Protein AF-A0A3B9SPL8-F1 (afdb_monomer_lite)

Sequence (81 aa):
CDGKRIYLEHAAEEIVRAVTPYLDKPLVYKTQEWRGKERVTGEAVAEPGTMEHFSALVLHYLPFRAGVRVACVWPRADEDD

pLDDT: mean 80.94, std 16.78, range [39.69, 97.25]

Foldseek 3Di:
DPDDPDDDPCVVVLLCVLQVVLQQAKDKDWDWDDDDPDIDIDIDIDHHPDPVSVVCSQPPCQVPPSVHHDDDDDPPPPPDD

Radius of gyration: 17.14 Å; chains: 1; bounding box: 47×37×43 Å

Secondary structure (DSSP, 8-state):
--------TTHHHHHHHHHGGGTSS-EEEEEEEEETTEEEEEEEEEPTTSHHHHHHIIIIITTTTS-PPP---PPP-----

Structure (mmCIF, N/CA/C/O backbone):
data_AF-A0A3B9SPL8-F1
#
_entry.id   AF-A0A3B9SPL8-F1
#
loop_
_atom_site.group_PDB
_atom_site.id
_atom_site.type_symbol
_atom_site.label_atom_id
_atom_site.label_alt_id
_atom_site.label_comp_id
_atom_site.label_asym_id
_atom_site.label_entity_id
_atom_site.label_seq_id
_atom_site.pdbx_PDB_ins_code
_atom_site.Cartn_x
_atom_site.Cartn_y
_atom_site.Cartn_z
_atom_site.occupancy
_atom_site.B_iso_or_equiv
_atom_site.auth_seq_id
_atom_site.auth_comp_id
_atom_site.auth_asym_id
_atom_site.auth_atom_id
_atom_site.pdbx_PDB_model_num
ATOM 1 N N . CYS A 1 1 ? 15.784 -26.002 -3.416 1.00 39.69 1 CYS A N 1
ATOM 2 C CA . CYS A 1 1 ? 15.579 -25.077 -4.546 1.00 39.69 1 CYS A CA 1
ATOM 3 C C . CYS A 1 1 ? 16.740 -24.097 -4.580 1.00 39.69 1 CYS A C 1
ATOM 5 O O . CYS A 1 1 ? 16.804 -23.230 -3.717 1.00 39.69 1 CYS A O 1
ATOM 7 N N . ASP A 1 2 ? 17.665 -24.278 -5.520 1.00 45.38 2 ASP A N 1
ATOM 8 C CA . ASP A 1 2 ? 18.779 -23.361 -5.783 1.00 45.38 2 ASP A CA 1
ATOM 9 C C . ASP A 1 2 ? 18.216 -22.063 -6.381 1.00 45.38 2 ASP A C 1
ATOM 11 O O . ASP A 1 2 ? 17.988 -21.947 -7.585 1.00 45.38 2 ASP A O 1
ATOM 15 N N . GLY A 1 3 ? 17.841 -21.125 -5.510 1.00 46.03 3 GLY A N 1
ATOM 16 C CA . GLY A 1 3 ? 17.172 -19.882 -5.881 1.00 46.03 3 GLY A CA 1
ATOM 17 C C . GLY A 1 3 ? 18.121 -18.926 -6.595 1.00 46.03 3 GLY A C 1
ATOM 18 O O . GLY A 1 3 ? 18.604 -17.972 -5.987 1.00 46.03 3 GLY A O 1
ATOM 19 N N . LYS A 1 4 ? 18.383 -19.164 -7.886 1.00 48.62 4 LYS A N 1
ATOM 20 C CA . LYS A 1 4 ? 19.039 -18.181 -8.754 1.00 48.62 4 LYS A CA 1
ATOM 21 C C . LYS A 1 4 ? 18.225 -16.889 -8.725 1.00 48.62 4 LYS A C 1
ATOM 23 O O . LYS A 1 4 ? 17.057 -16.871 -9.109 1.00 48.62 4 LYS A O 1
ATOM 28 N N . ARG A 1 5 ? 18.849 -15.806 -8.260 1.00 53.47 5 ARG A N 1
ATOM 29 C CA . ARG A 1 5 ? 18.289 -14.457 -8.361 1.00 53.47 5 ARG A CA 1
ATOM 30 C C . ARG A 1 5 ? 18.350 -14.051 -9.831 1.00 53.47 5 ARG A C 1
ATOM 32 O O . ARG A 1 5 ? 19.424 -13.756 -10.344 1.00 53.47 5 ARG A O 1
ATOM 39 N N . ILE A 1 6 ? 17.214 -14.129 -10.514 1.00 57.09 6 ILE A N 1
ATOM 40 C CA . ILE A 1 6 ? 17.061 -13.628 -11.879 1.00 57.09 6 ILE A CA 1
ATOM 41 C C . ILE A 1 6 ? 16.769 -12.136 -11.753 1.00 57.09 6 ILE A C 1
ATOM 43 O O . ILE A 1 6 ? 15.742 -11.749 -11.198 1.00 57.09 6 ILE A O 1
ATOM 47 N N . TYR A 1 7 ? 17.699 -11.312 -12.221 1.00 57.84 7 TYR A N 1
ATOM 48 C CA . TYR A 1 7 ? 17.509 -9.872 -12.328 1.00 57.84 7 TYR A CA 1
ATOM 49 C C . TYR A 1 7 ? 17.022 -9.596 -13.750 1.00 57.84 7 TYR A C 1
ATOM 51 O O . TYR A 1 7 ? 17.745 -9.860 -14.707 1.00 57.84 7 TYR A O 1
ATOM 59 N N . LEU A 1 8 ? 15.767 -9.168 -13.887 1.00 58.50 8 LEU A N 1
ATOM 60 C CA . LEU A 1 8 ? 15.160 -8.876 -15.186 1.00 58.50 8 LEU A CA 1
ATOM 61 C C . LEU A 1 8 ? 15.676 -7.521 -15.694 1.00 58.50 8 LEU A C 1
ATOM 63 O O . LEU A 1 8 ? 15.678 -6.549 -14.939 1.00 58.50 8 LEU A O 1
ATOM 67 N N . GLU A 1 9 ? 16.077 -7.447 -16.966 1.00 61.44 9 GLU A N 1
ATOM 68 C CA . GLU A 1 9 ? 16.563 -6.214 -17.620 1.00 61.44 9 GLU A CA 1
ATOM 69 C C . GLU A 1 9 ? 15.540 -5.061 -17.558 1.00 61.44 9 GLU A C 1
ATOM 71 O O . GLU A 1 9 ? 15.927 -3.899 -17.471 1.00 61.44 9 GLU A O 1
ATOM 76 N N . HIS A 1 10 ? 14.242 -5.383 -17.498 1.00 62.72 10 HIS A N 1
ATOM 77 C CA . HIS A 1 10 ? 13.132 -4.422 -17.418 1.00 62.72 10 HIS A CA 1
ATOM 78 C C . HIS A 1 10 ? 12.465 -4.355 -16.035 1.00 62.72 10 HIS A C 1
ATOM 80 O O . HIS A 1 10 ? 11.380 -3.788 -15.899 1.00 62.72 10 HIS A O 1
ATOM 86 N N . ALA A 1 11 ? 13.108 -4.892 -14.989 1.00 72.88 11 ALA A N 1
ATOM 87 C CA . ALA A 1 11 ? 12.513 -4.988 -13.654 1.00 72.88 11 ALA A CA 1
ATOM 88 C C . ALA A 1 11 ? 11.993 -3.637 -13.133 1.00 72.88 11 ALA A C 1
ATOM 90 O O . ALA A 1 11 ? 10.951 -3.585 -12.487 1.00 72.88 11 ALA A O 1
ATOM 91 N N . ALA A 1 12 ? 12.693 -2.537 -13.428 1.00 78.56 12 ALA A N 1
ATOM 92 C CA . ALA A 1 12 ? 12.277 -1.204 -13.002 1.00 78.56 12 ALA A CA 1
ATOM 93 C C . ALA A 1 12 ? 10.959 -0.764 -13.661 1.00 78.56 12 ALA A C 1
ATOM 95 O O . ALA A 1 12 ? 10.063 -0.286 -12.971 1.00 78.56 12 ALA A O 1
ATOM 96 N N . GLU A 1 13 ? 10.809 -0.959 -14.973 1.00 83.75 13 GLU A N 1
ATOM 97 C CA . GLU A 1 13 ? 9.586 -0.599 -15.700 1.00 83.75 13 GLU A CA 1
ATOM 98 C C . GLU A 1 13 ? 8.398 -1.467 -15.268 1.00 83.75 13 GLU A C 1
ATOM 100 O O . GLU A 1 13 ? 7.283 -0.966 -15.112 1.00 83.75 13 GLU A O 1
ATOM 105 N N . GLU A 1 14 ? 8.637 -2.758 -15.029 1.00 83.50 14 GLU A N 1
ATOM 106 C CA . GLU A 1 14 ? 7.622 -3.685 -14.525 1.00 83.50 14 GLU A CA 1
ATOM 107 C C . GLU A 1 14 ? 7.168 -3.316 -13.108 1.00 83.50 14 GLU A C 1
ATOM 109 O O . GLU A 1 14 ? 5.966 -3.286 -12.838 1.00 83.50 14 GLU A O 1
ATOM 114 N N . ILE A 1 15 ? 8.106 -2.955 -12.224 1.00 84.81 15 ILE A N 1
ATOM 115 C CA . ILE A 1 15 ? 7.790 -2.455 -10.880 1.00 84.81 15 ILE A CA 1
ATOM 116 C C . ILE A 1 15 ? 6.973 -1.168 -10.981 1.00 84.81 15 ILE A C 1
ATOM 118 O O . ILE A 1 15 ? 5.923 -1.077 -10.351 1.00 84.81 15 ILE A O 1
ATOM 122 N N . VAL A 1 16 ? 7.396 -0.193 -11.791 1.00 87.25 16 VAL A N 1
ATOM 123 C CA . VAL A 1 16 ? 6.647 1.061 -11.967 1.00 87.25 16 VAL A CA 1
ATOM 124 C C . VAL A 1 16 ? 5.219 0.763 -12.417 1.00 87.25 16 VAL A C 1
ATOM 126 O O . VAL A 1 16 ? 4.278 1.181 -11.749 1.00 87.25 16 VAL A O 1
ATOM 129 N N . ARG A 1 17 ? 5.031 -0.049 -13.465 1.00 88.69 17 ARG A N 1
ATOM 130 C CA . ARG A 1 17 ? 3.693 -0.435 -13.949 1.00 88.69 17 ARG A CA 1
ATOM 131 C C . ARG A 1 17 ? 2.844 -1.126 -12.882 1.00 88.69 17 ARG A C 1
ATOM 133 O O . ARG A 1 17 ? 1.640 -0.886 -12.832 1.00 88.69 17 ARG A O 1
ATOM 140 N N . ALA A 1 18 ? 3.445 -1.967 -12.043 1.00 87.94 18 ALA A N 1
ATOM 141 C CA . ALA A 1 18 ? 2.736 -2.661 -10.974 1.00 87.94 18 ALA A CA 1
ATOM 142 C C . ALA A 1 18 ? 2.342 -1.722 -9.820 1.00 87.94 18 ALA A C 1
ATOM 144 O O . ALA A 1 18 ? 1.295 -1.917 -9.205 1.00 87.94 18 ALA A O 1
ATOM 145 N N . VAL A 1 19 ? 3.152 -0.700 -9.526 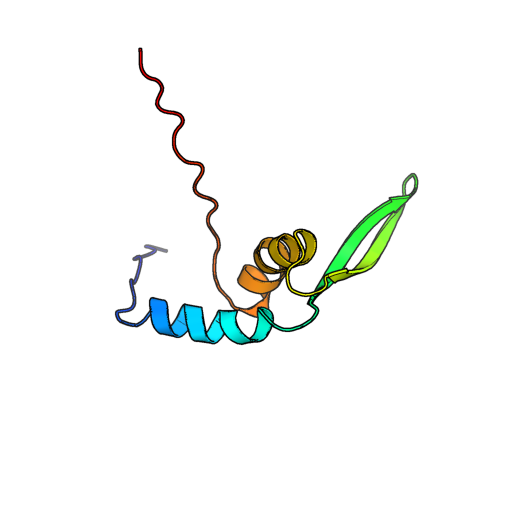1.00 89.12 19 VAL A N 1
ATOM 146 C CA . VAL A 1 19 ? 2.942 0.213 -8.391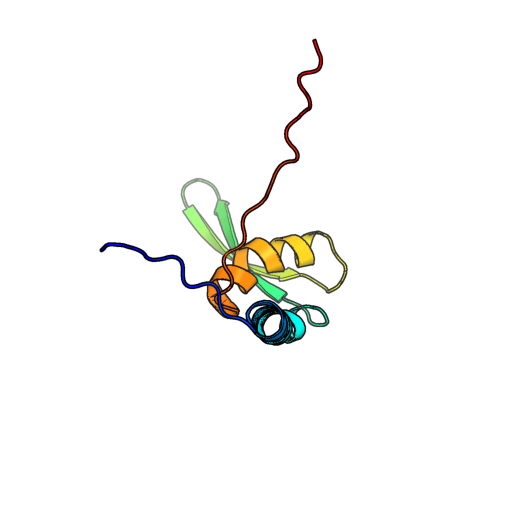 1.00 89.12 19 VAL A CA 1
ATOM 147 C C . VAL A 1 19 ? 2.070 1.418 -8.742 1.00 89.12 19 VAL A C 1
ATOM 149 O O . VAL A 1 19 ? 1.206 1.776 -7.940 1.00 89.12 19 VAL A O 1
ATOM 152 N N . THR A 1 20 ? 2.244 2.019 -9.925 1.00 92.56 20 THR A N 1
ATOM 153 C CA . THR A 1 20 ? 1.538 3.241 -10.358 1.00 92.56 20 THR A CA 1
ATOM 154 C C . THR A 1 20 ? 0.027 3.224 -10.086 1.00 92.56 20 THR A C 1
ATOM 156 O O . THR A 1 20 ? -0.476 4.220 -9.570 1.00 92.56 20 THR A O 1
ATOM 159 N N . PRO A 1 21 ? -0.722 2.123 -10.309 1.00 93.38 21 PRO A N 1
ATOM 160 C CA . PRO A 1 21 ? -2.162 2.099 -10.059 1.00 93.38 21 PRO A CA 1
ATOM 161 C C . PRO A 1 21 ? -2.579 2.344 -8.604 1.00 93.38 21 PRO A C 1
ATOM 163 O O . PRO A 1 21 ? -3.775 2.481 -8.353 1.00 93.38 21 PRO A O 1
ATOM 166 N N . TYR A 1 22 ? -1.655 2.303 -7.642 1.00 93.12 22 TYR A N 1
ATOM 167 C CA . TYR A 1 22 ? -1.924 2.431 -6.208 1.00 93.12 22 TYR A CA 1
ATOM 168 C C . TYR A 1 22 ? -1.449 3.763 -5.612 1.00 93.12 22 TYR A C 1
ATOM 170 O O . TYR A 1 22 ? -1.690 4.003 -4.432 1.00 93.12 22 TYR A O 1
ATOM 178 N N . LEU A 1 23 ? -0.797 4.620 -6.403 1.00 92.44 23 LEU A N 1
ATOM 179 C CA . LEU A 1 23 ? -0.232 5.880 -5.915 1.00 92.44 23 LEU A CA 1
ATOM 180 C C . LEU A 1 23 ? -1.299 6.967 -5.732 1.00 92.44 23 LEU A C 1
ATOM 182 O O . LEU A 1 23 ? -1.316 7.633 -4.704 1.00 92.44 23 LEU A O 1
ATOM 186 N N . ASP A 1 24 ? -2.229 7.086 -6.680 1.00 93.38 24 ASP A N 1
ATOM 187 C CA . ASP A 1 24 ? -3.165 8.221 -6.751 1.00 93.38 24 ASP A CA 1
ATOM 188 C C . ASP A 1 24 ? -4.603 7.875 -6.333 1.00 93.38 24 ASP A C 1
ATOM 190 O O . ASP A 1 24 ? -5.540 8.617 -6.624 1.00 93.38 24 ASP A O 1
ATOM 194 N N . LYS A 1 25 ? -4.813 6.729 -5.672 1.00 93.62 25 LYS A N 1
ATOM 195 C CA . LYS A 1 25 ? -6.145 6.292 -5.228 1.00 93.62 25 LYS A CA 1
ATOM 196 C C . LYS A 1 25 ? -6.173 5.888 -3.755 1.00 93.62 25 LYS A C 1
ATOM 198 O O . LYS A 1 25 ? -5.156 5.393 -3.257 1.00 93.62 25 LYS A O 1
ATOM 203 N N . PRO A 1 26 ? -7.329 6.028 -3.082 1.00 96.75 26 PRO A N 1
ATOM 204 C CA . PRO A 1 26 ? -7.511 5.507 -1.736 1.00 96.75 26 PRO A CA 1
ATOM 205 C C . PRO A 1 26 ? -7.226 4.006 -1.669 1.00 96.75 26 PRO A C 1
ATOM 207 O O . PRO A 1 26 ? -7.598 3.240 -2.567 1.00 96.75 26 PRO A O 1
ATOM 210 N N . LEU A 1 27 ? -6.566 3.582 -0.593 1.00 96.31 27 LEU A N 1
ATOM 211 C CA . LEU A 1 27 ? -6.192 2.191 -0.365 1.00 96.31 27 LEU A CA 1
ATOM 212 C C . LEU A 1 27 ? -6.999 1.615 0.789 1.00 96.31 27 LEU A C 1
ATOM 214 O O . LEU A 1 27 ? -6.879 2.054 1.927 1.00 96.31 27 LEU A O 1
ATOM 218 N N . VAL A 1 28 ? -7.786 0.581 0.499 1.00 96.25 28 VAL A N 1
ATOM 219 C CA . VAL A 1 28 ? -8.524 -0.166 1.525 1.00 96.25 28 VAL A CA 1
ATOM 220 C C . VAL A 1 28 ? -7.672 -1.326 2.020 1.00 96.25 28 VAL A C 1
ATOM 222 O O . VAL A 1 28 ? -7.198 -2.129 1.208 1.00 96.25 28 VAL A O 1
ATOM 225 N N . TYR A 1 29 ? -7.474 -1.444 3.328 1.00 92.81 29 TYR A N 1
ATOM 226 C CA . TYR A 1 29 ? -6.707 -2.536 3.925 1.00 92.81 29 TYR A CA 1
ATOM 227 C C . TYR A 1 29 ? -7.364 -3.068 5.196 1.00 92.81 29 TYR A C 1
ATOM 229 O O . TYR A 1 29 ? -8.142 -2.388 5.863 1.00 92.81 29 TYR A O 1
ATOM 237 N N . LYS A 1 30 ? -7.064 -4.332 5.512 1.00 91.50 30 LYS A N 1
ATOM 238 C CA . LYS A 1 30 ? -7.604 -4.992 6.700 1.00 91.50 30 LYS A CA 1
ATOM 239 C C . LYS A 1 30 ? -6.819 -4.574 7.932 1.00 91.50 30 LYS A C 1
ATOM 241 O O . LYS A 1 30 ? -5.595 -4.693 7.950 1.00 91.50 30 LYS A O 1
ATOM 246 N N . THR A 1 31 ? -7.534 -4.185 8.974 1.00 91.62 31 THR A N 1
ATOM 247 C CA . THR A 1 31 ? -6.978 -3.922 10.300 1.00 91.62 31 THR A CA 1
ATOM 248 C C . THR A 1 31 ? -7.340 -5.058 11.248 1.00 91.62 31 THR A C 1
ATOM 250 O O . THR A 1 31 ? -8.332 -5.768 11.058 1.00 91.62 31 THR A O 1
ATOM 253 N N . GLN A 1 32 ? -6.509 -5.270 12.263 1.00 91.19 32 GLN A N 1
ATOM 254 C CA . GLN A 1 32 ? -6.809 -6.192 13.353 1.00 91.19 32 GLN A CA 1
ATOM 255 C C . GLN A 1 32 ? -6.634 -5.452 14.669 1.00 91.19 32 GLN A C 1
ATOM 257 O O . GLN A 1 32 ? -5.558 -4.933 14.951 1.00 91.19 32 GLN A O 1
ATOM 262 N N . GLU A 1 33 ? -7.692 -5.431 15.466 1.00 90.25 33 GLU A N 1
ATOM 263 C CA . GLU A 1 33 ? -7.703 -4.831 16.793 1.00 90.25 33 GLU A CA 1
ATOM 264 C C . GLU A 1 33 ? -8.120 -5.892 17.811 1.00 90.25 33 GLU A C 1
ATOM 266 O O . GLU A 1 33 ? -9.027 -6.694 17.572 1.00 90.25 33 GLU A O 1
ATOM 271 N N . TRP A 1 34 ? -7.446 -5.916 18.957 1.00 89.31 34 TRP A N 1
ATOM 272 C CA . TRP A 1 34 ? -7.845 -6.759 20.077 1.00 89.31 34 TRP A CA 1
ATOM 273 C C . TRP A 1 34 ? -8.803 -5.985 20.978 1.00 89.31 34 TRP A C 1
ATOM 275 O O . TRP A 1 34 ? -8.433 -4.960 21.546 1.00 89.31 34 TRP A O 1
ATOM 285 N N . ARG A 1 35 ? -10.025 -6.498 21.149 1.00 88.12 35 ARG A N 1
ATOM 286 C CA . ARG A 1 35 ? -11.002 -5.986 22.116 1.00 88.12 35 ARG A CA 1
ATOM 287 C C . ARG A 1 35 ? -11.159 -7.001 23.240 1.00 88.12 35 ARG A C 1
ATOM 289 O O . ARG A 1 35 ? -11.909 -7.970 23.148 1.00 88.12 35 ARG A O 1
ATOM 296 N N . GLY A 1 36 ? -10.382 -6.809 24.305 1.00 89.81 36 GLY A N 1
ATOM 297 C CA . GLY A 1 36 ? -10.277 -7.782 25.391 1.00 89.81 36 GLY A CA 1
ATOM 298 C C . GLY A 1 36 ? -9.596 -9.069 24.918 1.00 89.81 36 GLY A C 1
ATOM 299 O O . GLY A 1 36 ? -8.426 -9.046 24.549 1.00 89.81 36 GLY A O 1
ATOM 300 N N . LYS A 1 37 ? -10.319 -10.195 24.942 1.00 91.25 37 LYS A N 1
ATOM 301 C CA . LYS A 1 37 ? -9.816 -11.505 24.474 1.00 91.25 37 LYS A CA 1
ATOM 302 C C . LYS A 1 37 ? -10.231 -11.843 23.041 1.00 91.25 37 LYS A C 1
ATOM 304 O O . LYS A 1 37 ? -9.846 -12.892 22.533 1.00 91.25 37 LYS A O 1
ATOM 309 N N . GLU A 1 38 ? -11.018 -10.984 22.402 1.00 90.69 38 GLU A N 1
ATOM 310 C CA . GLU A 1 38 ? -11.499 -11.195 21.042 1.00 90.69 38 GLU A CA 1
ATOM 311 C C . GLU A 1 38 ? -10.671 -10.380 20.048 1.00 90.69 38 GLU A C 1
ATOM 313 O O . GLU A 1 38 ? -10.352 -9.212 20.285 1.00 90.69 38 GLU A O 1
ATOM 318 N N 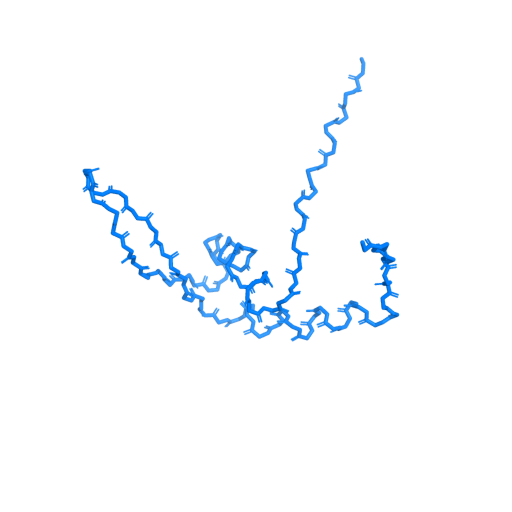. ARG A 1 39 ? -10.325 -11.007 18.920 1.00 90.38 39 ARG A N 1
ATOM 319 C CA . ARG A 1 39 ? -9.670 -10.331 17.802 1.00 90.38 39 ARG A CA 1
ATOM 320 C C . ARG A 1 39 ? -10.722 -9.907 16.787 1.00 90.38 39 ARG A C 1
ATOM 322 O O . ARG A 1 39 ? -11.303 -10.754 16.112 1.00 90.38 39 ARG A O 1
ATOM 329 N N . VAL A 1 40 ? -10.904 -8.602 16.640 1.00 92.94 40 VAL A N 1
ATOM 330 C CA . VAL A 1 40 ? -11.838 -8.004 15.688 1.00 92.94 40 VAL A CA 1
ATOM 331 C C . VAL A 1 40 ? -11.071 -7.620 14.426 1.00 92.94 40 VAL A C 1
ATOM 333 O O . VAL A 1 40 ? -10.008 -7.004 14.491 1.00 92.94 40 VAL A O 1
ATOM 336 N N . THR A 1 41 ? -11.592 -8.021 13.265 1.00 92.62 41 THR A N 1
ATOM 337 C CA . THR A 1 41 ? -11.043 -7.615 11.963 1.00 92.62 41 THR A CA 1
ATOM 338 C C . THR A 1 41 ? -11.894 -6.484 11.408 1.00 92.62 41 THR A C 1
ATOM 340 O O . THR A 1 41 ? -13.115 -6.617 11.354 1.00 92.62 41 THR A O 1
ATOM 343 N N . GLY A 1 42 ? -11.252 -5.393 11.004 1.00 92.50 42 GLY A N 1
ATOM 344 C CA . GLY A 1 42 ? -11.894 -4.244 10.376 1.00 92.50 42 GLY A CA 1
ATOM 345 C C . GLY A 1 42 ? -11.307 -3.945 9.003 1.00 92.50 42 GLY A C 1
ATOM 346 O O . GLY A 1 42 ? -10.371 -4.605 8.542 1.00 92.50 42 GLY A O 1
ATOM 347 N N . GLU A 1 43 ? -11.859 -2.924 8.362 1.00 94.81 43 GLU A N 1
ATOM 348 C CA . GLU A 1 43 ? -11.307 -2.317 7.155 1.00 94.81 43 GLU A CA 1
ATOM 349 C C . GLU A 1 43 ? -11.036 -0.840 7.437 1.00 94.81 43 GLU A C 1
ATOM 351 O O . GLU A 1 43 ? -11.842 -0.167 8.079 1.00 94.81 43 GLU A O 1
ATOM 356 N N . ALA A 1 44 ? -9.887 -0.356 6.979 1.00 94.00 44 ALA A N 1
ATOM 357 C CA . ALA A 1 44 ? -9.512 1.050 7.002 1.00 94.00 44 ALA A CA 1
ATOM 358 C C . ALA A 1 44 ? -9.260 1.532 5.573 1.00 94.00 44 ALA A C 1
ATOM 360 O O . ALA A 1 44 ? -8.899 0.741 4.694 1.00 94.00 44 ALA A O 1
ATOM 361 N N . VAL A 1 45 ? -9.463 2.829 5.352 1.00 96.75 45 VAL A N 1
ATOM 362 C CA . VAL A 1 45 ? -9.234 3.496 4.070 1.00 96.75 45 VAL A CA 1
ATOM 363 C C . VAL A 1 45 ? -8.150 4.539 4.279 1.00 96.75 45 VAL A C 1
ATOM 365 O O . VAL A 1 45 ? -8.336 5.454 5.073 1.00 96.75 45 VAL A O 1
ATOM 368 N N . ALA A 1 46 ? -7.037 4.388 3.567 1.00 96.38 46 ALA A N 1
ATOM 369 C CA . ALA A 1 46 ? -5.935 5.335 3.591 1.00 96.38 46 ALA A CA 1
ATOM 370 C C . ALA A 1 46 ? -5.993 6.252 2.366 1.00 96.38 46 ALA A C 1
ATOM 372 O O . ALA A 1 46 ? -5.934 5.777 1.226 1.00 96.38 46 ALA A O 1
ATOM 373 N N . GLU A 1 47 ? -6.077 7.559 2.601 1.00 97.25 47 GLU A N 1
ATOM 374 C CA . GLU A 1 47 ? -6.179 8.569 1.543 1.00 97.25 47 GLU A CA 1
ATOM 375 C C . GLU A 1 47 ? -4.810 8.903 0.921 1.00 97.25 47 GLU A C 1
ATOM 377 O O . GLU A 1 47 ? -3.823 9.008 1.659 1.00 97.25 47 GLU A O 1
ATOM 382 N N . PRO A 1 48 ? -4.720 9.117 -0.408 1.00 96.19 48 PRO A N 1
ATOM 383 C CA . PRO A 1 48 ? -3.467 9.438 -1.093 1.00 96.19 48 PRO A CA 1
ATOM 384 C C . PRO A 1 48 ? -2.690 10.592 -0.457 1.00 96.19 48 PRO A C 1
ATOM 386 O O . PRO A 1 48 ? -3.262 11.586 -0.014 1.00 96.19 48 PRO A O 1
ATOM 389 N N . GLY A 1 49 ? -1.362 10.468 -0.433 1.00 92.00 49 GLY A N 1
ATOM 390 C CA . GLY A 1 49 ? -0.464 11.501 0.099 1.00 92.00 49 GLY A CA 1
ATOM 391 C C . GLY A 1 49 ? -0.343 11.530 1.627 1.00 92.00 49 GLY A C 1
ATOM 392 O O . GLY A 1 49 ? 0.440 12.316 2.157 1.00 92.00 49 GLY A O 1
ATOM 393 N N . THR A 1 50 ? -1.065 10.669 2.349 1.00 94.94 50 THR A N 1
ATOM 394 C CA . THR A 1 50 ? -0.921 10.519 3.803 1.00 94.94 50 THR A CA 1
ATOM 395 C C . THR A 1 50 ? 0.167 9.507 4.174 1.00 94.94 50 THR A C 1
ATOM 397 O O . THR A 1 50 ? 0.516 8.610 3.403 1.00 94.94 50 THR A O 1
ATOM 400 N N . MET A 1 51 ? 0.687 9.606 5.401 1.00 93.44 51 MET A N 1
ATOM 401 C CA . MET A 1 51 ? 1.620 8.605 5.934 1.00 93.44 51 MET A CA 1
ATOM 402 C C . MET A 1 51 ? 0.969 7.219 6.042 1.00 93.44 51 MET A C 1
ATOM 404 O O . MET A 1 51 ? 1.619 6.210 5.781 1.00 93.44 51 MET A O 1
ATOM 408 N N . GLU A 1 52 ? -0.324 7.171 6.367 1.00 94.44 52 GLU A N 1
ATOM 409 C CA . GLU A 1 52 ? -1.097 5.930 6.406 1.00 94.44 52 GLU A CA 1
ATOM 410 C C . GLU A 1 52 ? -1.191 5.285 5.021 1.00 94.44 52 GLU A C 1
ATOM 412 O O . GLU A 1 52 ? -1.029 4.073 4.899 1.00 94.44 52 GLU A O 1
ATOM 417 N N . HIS A 1 53 ? -1.359 6.083 3.962 1.00 95.62 53 HIS A N 1
ATOM 418 C CA . HIS A 1 53 ? -1.366 5.582 2.585 1.00 95.62 53 HIS A CA 1
ATOM 419 C C . HIS A 1 53 ? -0.025 4.992 2.189 1.00 95.62 53 HIS A C 1
ATOM 421 O O . HIS A 1 53 ? 0.009 3.882 1.661 1.00 95.62 53 HIS A O 1
ATOM 427 N N . PHE A 1 54 ? 1.079 5.648 2.547 1.00 91.75 54 PHE A N 1
ATOM 428 C CA . PHE A 1 54 ? 2.410 5.077 2.356 1.00 91.75 54 PHE A CA 1
ATOM 429 C C . PHE A 1 54 ? 2.579 3.745 3.106 1.00 91.75 54 PHE A C 1
ATOM 431 O O . PHE A 1 54 ? 3.028 2.754 2.525 1.00 91.75 54 PHE A O 1
ATOM 438 N N . SER A 1 55 ? 2.179 3.682 4.378 1.00 92.06 55 SER A N 1
ATOM 439 C CA . SER A 1 55 ? 2.235 2.444 5.162 1.00 92.06 55 SER A CA 1
ATOM 440 C C . SER A 1 55 ? 1.359 1.342 4.563 1.00 92.06 55 SER A C 1
ATOM 442 O O . SER A 1 55 ? 1.815 0.205 4.428 1.00 92.06 55 SER A O 1
ATOM 444 N N . ALA A 1 56 ? 0.134 1.664 4.146 1.00 93.75 56 ALA A N 1
ATOM 445 C CA . ALA A 1 56 ? -0.781 0.717 3.522 1.00 93.75 56 ALA A CA 1
ATOM 446 C C . ALA A 1 56 ? -0.247 0.212 2.176 1.00 93.75 56 ALA A C 1
ATOM 448 O O . ALA A 1 56 ? -0.326 -0.985 1.881 1.00 93.75 56 ALA A O 1
ATOM 449 N N . LEU A 1 57 ? 0.357 1.102 1.387 1.00 92.31 57 LEU A N 1
ATOM 450 C CA . LEU A 1 57 ? 1.012 0.763 0.136 1.00 92.31 57 LEU A CA 1
ATOM 451 C C . LEU A 1 57 ? 2.116 -0.272 0.380 1.00 92.31 57 LEU A C 1
ATOM 453 O O . LEU A 1 57 ? 2.067 -1.366 -0.182 1.00 92.31 57 LEU A O 1
ATOM 457 N N . VAL A 1 58 ? 3.060 0.034 1.272 1.00 90.62 58 VAL A N 1
ATOM 458 C CA . VAL A 1 58 ? 4.229 -0.810 1.561 1.00 90.62 58 VAL A CA 1
ATOM 459 C C . VAL A 1 58 ? 3.852 -2.152 2.188 1.00 90.62 58 VAL A C 1
ATOM 461 O O . VAL A 1 58 ? 4.384 -3.186 1.786 1.00 90.62 58 VAL A O 1
ATOM 464 N N . LEU A 1 59 ? 2.943 -2.154 3.164 1.00 89.44 59 LEU A N 1
ATOM 465 C CA . LEU A 1 59 ? 2.656 -3.338 3.977 1.00 89.44 59 LEU A CA 1
ATOM 466 C C . LEU A 1 59 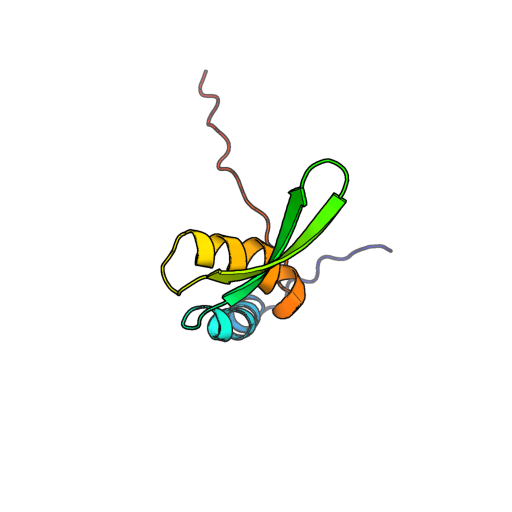? 1.568 -4.232 3.382 1.00 89.44 59 LEU A C 1
ATOM 468 O O . LEU A 1 59 ? 1.599 -5.445 3.591 1.00 89.44 59 LEU A O 1
ATOM 472 N N . HIS A 1 60 ? 0.606 -3.663 2.652 1.00 90.06 60 HIS A N 1
ATOM 473 C CA . HIS A 1 60 ? -0.582 -4.398 2.212 1.00 90.06 60 HIS A CA 1
ATOM 474 C C . HIS A 1 60 ? -0.711 -4.506 0.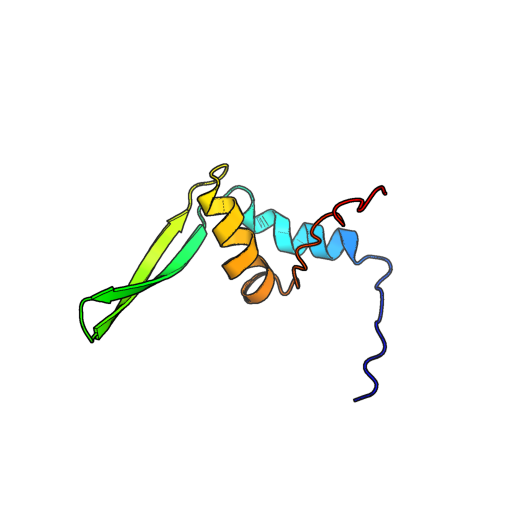693 1.00 90.06 60 HIS A C 1
ATOM 476 O O . HIS A 1 60 ? -1.200 -5.522 0.203 1.00 90.06 60 HIS A O 1
ATOM 482 N N . TYR A 1 61 ? -0.277 -3.503 -0.069 1.00 91.38 61 TYR A N 1
ATOM 483 C CA . TYR A 1 61 ? -0.506 -3.490 -1.516 1.00 91.38 61 TYR A CA 1
ATOM 484 C C . TYR A 1 61 ? 0.690 -3.992 -2.312 1.00 91.38 61 TYR A C 1
ATOM 486 O O . TYR A 1 61 ? 0.526 -4.895 -3.128 1.00 91.38 61 TYR A O 1
ATOM 494 N N . LEU A 1 62 ? 1.893 -3.484 -2.058 1.00 89.25 62 LEU A N 1
ATOM 495 C CA . LEU A 1 62 ? 3.089 -3.913 -2.779 1.00 89.25 62 LEU A CA 1
ATOM 496 C C . LEU A 1 62 ? 3.306 -5.437 -2.713 1.00 89.25 62 LEU A C 1
ATOM 498 O O . LEU A 1 62 ? 3.327 -6.064 -3.774 1.00 89.25 62 LEU A O 1
ATOM 502 N N . PRO A 1 63 ? 3.345 -6.078 -1.529 1.00 86.25 63 PRO A N 1
ATOM 503 C CA . PRO A 1 63 ? 3.591 -7.516 -1.446 1.00 86.25 63 PRO A CA 1
ATOM 504 C C . PRO A 1 63 ? 2.419 -8.377 -1.933 1.00 86.25 63 PRO A C 1
ATOM 506 O O . PRO A 1 63 ? 2.646 -9.383 -2.602 1.00 86.25 63 PRO A O 1
ATOM 509 N N . PHE A 1 64 ? 1.173 -8.013 -1.606 1.00 87.31 64 PHE A N 1
ATOM 510 C CA . PHE A 1 64 ? 0.018 -8.904 -1.802 1.00 87.31 64 PHE A CA 1
ATOM 511 C C . PHE A 1 64 ? -0.830 -8.588 -3.038 1.00 87.31 64 PHE A C 1
ATOM 513 O O . PHE A 1 64 ? -1.578 -9.451 -3.490 1.00 87.31 64 PHE A O 1
ATOM 520 N N . ARG A 1 65 ? -0.754 -7.364 -3.576 1.00 86.50 65 ARG A N 1
ATOM 521 C CA . ARG A 1 65 ? -1.534 -6.925 -4.747 1.00 86.50 65 ARG A CA 1
ATOM 522 C C . ARG A 1 65 ? -0.646 -6.684 -5.966 1.00 86.50 65 ARG A C 1
ATOM 524 O O . ARG A 1 65 ? -1.016 -7.109 -7.052 1.00 86.50 65 ARG A O 1
ATOM 531 N N . ALA A 1 66 ? 0.509 -6.043 -5.781 1.00 84.88 66 ALA A N 1
ATOM 532 C CA . ALA A 1 66 ? 1.445 -5.736 -6.864 1.00 84.88 66 ALA A CA 1
ATOM 533 C C . ALA A 1 66 ? 2.502 -6.836 -7.091 1.00 84.88 66 ALA A C 1
ATOM 535 O O . ALA A 1 66 ? 3.208 -6.800 -8.092 1.00 84.88 66 ALA A O 1
ATOM 536 N N . GLY A 1 67 ? 2.638 -7.801 -6.171 1.00 82.44 67 GLY A N 1
ATOM 537 C CA . GLY A 1 67 ? 3.653 -8.859 -6.258 1.00 82.44 67 GLY A CA 1
ATOM 538 C C . GLY A 1 67 ? 5.093 -8.360 -6.077 1.00 82.44 67 GLY A C 1
ATOM 539 O O . GLY A 1 67 ? 6.043 -9.057 -6.428 1.00 82.44 67 GLY A O 1
ATOM 540 N N . VAL A 1 68 ? 5.267 -7.160 -5.519 1.00 82.25 68 VAL A N 1
ATOM 541 C CA . VAL A 1 68 ? 6.560 -6.510 -5.300 1.00 82.25 68 VAL A CA 1
ATOM 542 C C . VAL A 1 68 ? 7.010 -6.756 -3.863 1.00 82.25 68 VAL A C 1
ATOM 544 O O . VAL A 1 68 ? 6.361 -6.335 -2.905 1.00 82.25 68 VAL A O 1
ATOM 547 N N . ARG A 1 69 ? 8.158 -7.420 -3.686 1.00 79.44 69 ARG A N 1
ATOM 548 C CA . ARG A 1 69 ? 8.783 -7.551 -2.363 1.00 79.44 69 ARG A CA 1
ATOM 549 C C . ARG A 1 69 ? 9.461 -6.238 -1.989 1.00 79.44 69 ARG A C 1
ATOM 551 O O . ARG A 1 69 ? 10.358 -5.785 -2.692 1.00 79.44 69 ARG A O 1
ATOM 558 N N . VAL A 1 70 ? 9.070 -5.679 -0.850 1.00 76.06 70 VAL A N 1
ATOM 559 C CA . VAL A 1 70 ? 9.709 -4.496 -0.271 1.00 76.06 70 VAL A CA 1
ATOM 560 C C . VAL A 1 70 ? 10.722 -4.951 0.773 1.00 76.06 70 VAL A C 1
ATOM 562 O O . VAL A 1 70 ? 10.399 -5.757 1.646 1.00 76.06 70 VAL A O 1
ATOM 565 N N . ALA A 1 71 ? 11.947 -4.443 0.685 1.00 75.62 71 ALA A N 1
ATOM 566 C CA . ALA A 1 71 ? 12.940 -4.554 1.743 1.00 75.62 71 ALA A CA 1
ATOM 567 C C . ALA A 1 71 ? 13.211 -3.147 2.277 1.00 75.62 71 ALA A C 1
ATOM 569 O O . ALA A 1 71 ? 13.690 -2.289 1.538 1.00 75.62 71 ALA A O 1
ATOM 570 N N . CYS A 1 72 ? 12.891 -2.904 3.548 1.00 63.34 72 CYS A N 1
AT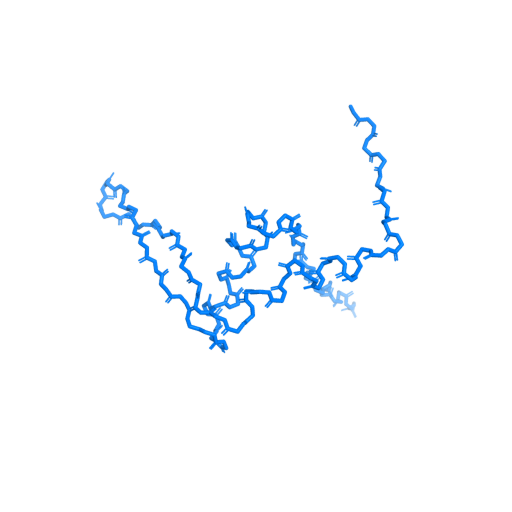OM 571 C CA . CYS A 1 72 ? 13.290 -1.670 4.210 1.00 63.34 72 CYS A CA 1
ATOM 572 C C . CYS A 1 72 ? 14.797 -1.736 4.460 1.00 63.34 72 CYS A C 1
ATOM 574 O O . CYS A 1 72 ? 15.259 -2.529 5.280 1.00 63.34 72 CYS A O 1
ATOM 576 N N . VAL A 1 73 ? 15.564 -0.928 3.732 1.00 66.31 73 VAL A N 1
ATOM 577 C CA . VAL A 1 73 ? 16.987 -0.743 4.006 1.00 66.31 73 VAL A CA 1
ATOM 578 C C . VAL A 1 73 ? 17.090 0.379 5.027 1.00 66.31 73 VAL A C 1
ATOM 580 O O . VAL A 1 73 ? 16.847 1.538 4.699 1.00 66.31 73 VAL A O 1
ATOM 583 N N . TRP A 1 74 ? 17.405 0.032 6.274 1.00 46.75 74 TRP A N 1
ATOM 584 C CA . TRP A 1 74 ? 17.855 1.039 7.226 1.00 46.75 74 TRP A CA 1
ATOM 585 C C . TRP A 1 74 ? 19.253 1.475 6.774 1.00 46.75 74 TRP A C 1
ATOM 587 O O . TRP A 1 74 ? 20.085 0.589 6.536 1.00 46.75 74 TRP A O 1
ATOM 597 N N . PRO A 1 75 ? 19.531 2.780 6.598 1.00 55.88 75 PRO A N 1
ATOM 598 C CA . PRO A 1 75 ? 20.909 3.207 6.407 1.00 55.88 75 PRO A CA 1
ATOM 599 C C . PRO A 1 75 ? 21.695 2.660 7.596 1.00 55.88 75 PRO A C 1
ATOM 601 O O . PRO A 1 75 ? 21.247 2.800 8.736 1.00 55.88 75 PRO A O 1
ATOM 604 N N . ARG A 1 76 ? 22.804 1.953 7.347 1.00 52.00 76 ARG A N 1
ATOM 605 C CA . ARG A 1 76 ? 23.708 1.593 8.443 1.00 52.00 76 ARG A CA 1
ATOM 606 C C . ARG A 1 76 ? 23.984 2.891 9.193 1.00 52.00 76 ARG A C 1
ATOM 608 O O . ARG A 1 76 ? 24.356 3.871 8.559 1.00 52.00 76 ARG A O 1
ATOM 615 N N . ALA A 1 77 ? 23.700 2.913 10.494 1.00 52.72 77 ALA A N 1
ATOM 616 C CA . ALA A 1 77 ? 24.286 3.938 11.333 1.00 52.72 77 ALA A CA 1
ATOM 617 C C . ALA A 1 77 ? 25.788 3.773 11.122 1.00 52.72 77 ALA A C 1
ATOM 619 O O . ALA A 1 77 ? 26.303 2.677 11.352 1.00 52.72 77 ALA A O 1
ATOM 620 N N . ASP A 1 78 ? 26.433 4.784 10.554 1.00 55.81 78 ASP A N 1
ATOM 621 C CA . ASP A 1 78 ? 27.878 4.882 10.599 1.00 55.81 78 ASP A CA 1
ATOM 622 C C . ASP A 1 78 ? 28.246 4.842 12.090 1.00 55.81 78 ASP A C 1
ATOM 624 O O . ASP A 1 78 ? 28.037 5.799 12.836 1.00 55.81 78 ASP A O 1
ATOM 628 N N . GLU A 1 79 ? 28.661 3.662 12.559 1.00 52.16 79 GLU A N 1
ATOM 629 C CA . GLU A 1 79 ? 29.516 3.532 13.730 1.00 52.16 79 GLU A CA 1
ATOM 630 C C . GLU A 1 79 ? 30.861 4.133 13.307 1.00 52.16 79 GLU A C 1
ATOM 632 O O . GLU A 1 79 ? 31.764 3.415 12.882 1.00 52.16 79 GLU A O 1
ATOM 637 N N . ASP A 1 80 ? 30.936 5.463 13.310 1.00 49.38 80 ASP A N 1
ATOM 638 C CA . ASP A 1 80 ? 32.206 6.178 13.314 1.00 49.38 80 ASP A CA 1
ATOM 639 C C . ASP A 1 80 ? 32.691 6.268 14.770 1.00 49.38 80 ASP A C 1
ATOM 641 O O . ASP A 1 80 ? 31.968 6.720 15.666 1.00 49.38 80 ASP A O 1
ATOM 645 N N . ASP A 1 81 ? 33.897 5.731 14.936 1.00 44.28 81 ASP A N 1
ATOM 646 C CA . ASP A 1 81 ? 34.734 5.497 16.122 1.00 44.28 81 ASP A CA 1
ATOM 647 C C . ASP A 1 81 ? 35.124 6.788 16.876 1.00 44.28 81 ASP A C 1
ATOM 649 O O . ASP A 1 81 ? 35.397 7.822 16.214 1.00 44.28 81 ASP A O 1
#